Protein AF-A0A4V4HAI4-F1 (afdb_monomer_lite)

Structure (mmCIF, N/CA/C/O backbone):
data_AF-A0A4V4HAI4-F1
#
_entry.id   AF-A0A4V4HAI4-F1
#
loop_
_atom_site.group_PDB
_atom_site.id
_atom_site.type_symbol
_atom_site.label_atom_id
_atom_site.label_alt_id
_atom_site.label_comp_id
_atom_site.label_asym_id
_atom_site.label_entity_id
_atom_site.label_seq_id
_atom_site.pdbx_PDB_ins_code
_atom_site.Cartn_x
_atom_site.Cartn_y
_atom_site.Cartn_z
_atom_site.occupancy
_atom_site.B_iso_or_equiv
_atom_site.auth_seq_id
_atom_site.auth_comp_id
_atom_site.auth_asym_id
_atom_site.auth_atom_id
_atom_site.pdbx_PDB_model_num
ATOM 1 N N . GLN A 1 1 ? 7.744 -12.155 -14.439 1.00 69.25 1 GLN A N 1
ATOM 2 C CA . GLN A 1 1 ? 7.170 -10.797 -14.493 1.00 69.25 1 GLN A CA 1
ATOM 3 C C . GLN A 1 1 ? 6.547 -10.497 -13.142 1.00 69.25 1 GLN A C 1
ATOM 5 O O . GLN A 1 1 ? 5.949 -11.398 -12.563 1.00 69.25 1 GLN A O 1
ATOM 10 N N . ILE A 1 2 ? 6.754 -9.289 -12.624 1.00 81.81 2 ILE A N 1
ATOM 11 C CA . ILE A 1 2 ? 6.039 -8.777 -11.448 1.00 81.81 2 ILE A CA 1
ATOM 12 C C . ILE A 1 2 ? 4.743 -8.145 -11.973 1.00 81.81 2 ILE A C 1
ATOM 14 O O . ILE A 1 2 ? 4.735 -7.651 -13.093 1.00 81.81 2 ILE A O 1
ATOM 18 N N . LEU A 1 3 ? 3.642 -8.249 -11.226 1.00 88.69 3 LEU A N 1
ATOM 19 C CA . LEU A 1 3 ? 2.324 -7.749 -11.652 1.00 88.69 3 LEU A CA 1
ATOM 20 C C . LEU A 1 3 ? 1.808 -6.616 -10.767 1.00 88.69 3 LEU A C 1
ATOM 22 O O . LEU A 1 3 ? 1.019 -5.800 -11.219 1.00 88.69 3 LEU A O 1
ATOM 26 N N . ALA A 1 4 ? 2.214 -6.595 -9.501 1.00 91.75 4 ALA A N 1
ATOM 27 C CA . ALA A 1 4 ? 1.801 -5.606 -8.522 1.00 91.75 4 ALA A CA 1
ATOM 28 C C . ALA A 1 4 ? 2.776 -5.599 -7.340 1.00 91.75 4 ALA A C 1
ATOM 30 O O . ALA A 1 4 ? 3.508 -6.572 -7.124 1.00 91.75 4 ALA A O 1
ATOM 31 N N . ILE A 1 5 ? 2.750 -4.523 -6.559 1.00 91.94 5 ILE A N 1
ATOM 32 C CA . ILE A 1 5 ? 3.568 -4.340 -5.358 1.00 91.94 5 ILE A CA 1
ATOM 33 C C . ILE A 1 5 ? 2.630 -4.168 -4.165 1.00 91.94 5 ILE A C 1
ATOM 35 O O . ILE A 1 5 ? 1.814 -3.249 -4.137 1.00 91.94 5 ILE A O 1
ATOM 39 N N . ALA A 1 6 ? 2.740 -5.061 -3.180 1.00 94.31 6 ALA A N 1
ATOM 40 C CA . ALA A 1 6 ? 1.978 -4.973 -1.941 1.00 94.31 6 ALA A CA 1
ATOM 41 C C . ALA A 1 6 ? 2.750 -4.180 -0.877 1.00 94.31 6 ALA A C 1
ATOM 43 O O . ALA A 1 6 ? 3.908 -4.490 -0.603 1.00 94.31 6 ALA A O 1
ATOM 44 N N . MET A 1 7 ? 2.107 -3.190 -0.256 1.00 94.56 7 MET A N 1
ATOM 45 C CA . MET A 1 7 ? 2.723 -2.329 0.764 1.00 94.56 7 MET A CA 1
ATOM 46 C C . MET A 1 7 ? 1.700 -1.796 1.774 1.00 94.56 7 MET A C 1
ATOM 48 O O . MET A 1 7 ? 0.492 -1.868 1.545 1.00 94.56 7 MET A O 1
ATOM 52 N N . ASP A 1 8 ? 2.147 -1.296 2.924 1.00 94.38 8 ASP A N 1
ATOM 53 C CA . ASP A 1 8 ? 1.260 -0.695 3.923 1.00 94.38 8 ASP A CA 1
ATOM 54 C C . ASP A 1 8 ? 0.702 0.673 3.473 1.00 94.38 8 ASP A C 1
ATOM 56 O O . ASP A 1 8 ? 1.108 1.233 2.457 1.00 94.38 8 ASP A O 1
ATOM 60 N N . ASN A 1 9 ? -0.301 1.205 4.179 1.00 91.31 9 ASN A N 1
ATOM 61 C CA . ASN A 1 9 ? -0.932 2.482 3.818 1.00 91.31 9 ASN A CA 1
ATOM 62 C C . ASN A 1 9 ? -0.235 3.646 4.544 1.00 91.31 9 ASN A C 1
ATOM 64 O O . ASN A 1 9 ? -0.837 4.319 5.383 1.00 91.31 9 ASN A O 1
ATOM 68 N N . ALA A 1 10 ? 1.046 3.841 4.238 1.00 92.75 10 ALA A N 1
ATOM 69 C CA . ALA A 1 10 ? 1.879 4.922 4.756 1.00 92.75 10 ALA A CA 1
ATOM 70 C C . ALA A 1 10 ? 2.211 5.923 3.640 1.00 92.75 10 ALA A C 1
ATOM 72 O O . ALA A 1 10 ? 2.510 5.515 2.525 1.00 92.75 10 ALA A O 1
ATOM 73 N N . SER A 1 11 ? 2.224 7.227 3.925 1.00 92.94 11 SER A N 1
ATOM 74 C CA . SER A 1 11 ? 2.455 8.263 2.900 1.00 92.94 11 SER A CA 1
ATOM 75 C C . SER A 1 11 ? 3.841 8.195 2.247 1.00 92.94 11 SER A C 1
ATOM 77 O O . SER A 1 11 ? 4.019 8.617 1.111 1.00 92.94 11 SER A O 1
ATOM 79 N N . ASN A 1 12 ? 4.840 7.630 2.931 1.00 94.50 12 ASN A N 1
ATOM 80 C CA . ASN A 1 12 ? 6.171 7.398 2.356 1.00 94.50 12 ASN A CA 1
ATOM 81 C C . ASN A 1 12 ? 6.123 6.467 1.133 1.00 94.50 12 ASN A C 1
ATOM 83 O O . ASN A 1 12 ? 6.960 6.573 0.236 1.00 94.50 12 ASN A O 1
ATOM 87 N N . ASN A 1 13 ? 5.124 5.585 1.087 1.00 94.62 13 ASN A N 1
ATOM 88 C CA . ASN A 1 13 ? 4.903 4.675 -0.025 1.00 94.62 13 ASN A CA 1
ATOM 89 C C . ASN A 1 13 ? 4.387 5.402 -1.267 1.00 94.62 13 ASN A C 1
ATOM 91 O O . ASN A 1 13 ? 4.678 4.971 -2.380 1.00 94.62 13 ASN A O 1
ATOM 95 N N . ASP A 1 14 ? 3.698 6.529 -1.090 1.00 93.56 14 ASP A N 1
ATOM 96 C CA . ASP A 1 14 ? 3.246 7.363 -2.201 1.00 93.56 14 ASP A CA 1
ATOM 97 C C . ASP A 1 14 ? 4.451 7.999 -2.908 1.00 93.56 14 ASP A C 1
ATOM 99 O O . ASP A 1 14 ? 4.564 7.927 -4.130 1.00 93.56 14 ASP A O 1
ATOM 103 N N . THR A 1 15 ? 5.412 8.530 -2.141 1.00 94.62 15 THR A N 1
ATOM 104 C CA . THR A 1 15 ? 6.683 9.040 -2.687 1.00 94.62 15 THR A CA 1
ATOM 105 C C . THR A 1 15 ? 7.471 7.935 -3.386 1.00 94.62 15 THR A C 1
ATOM 107 O O . THR A 1 15 ? 7.963 8.127 -4.493 1.00 94.62 15 THR A O 1
ATOM 110 N N . MET A 1 16 ? 7.554 6.749 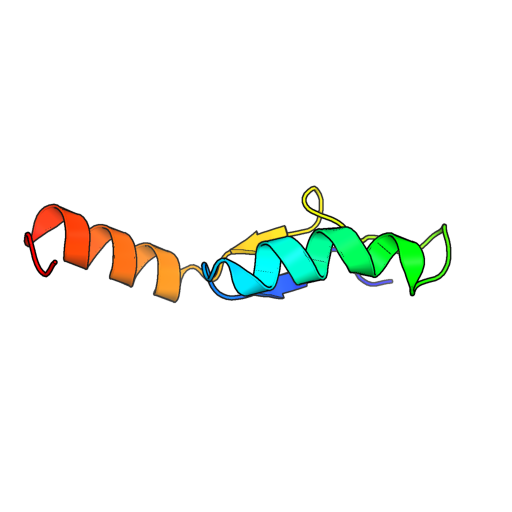-2.777 1.00 94.50 16 MET A N 1
ATOM 111 C CA . MET A 1 16 ? 8.235 5.604 -3.383 1.00 94.50 16 MET A CA 1
ATOM 112 C C . MET A 1 16 ? 7.641 5.253 -4.760 1.00 94.50 16 MET A C 1
ATOM 114 O O . MET A 1 16 ? 8.386 5.015 -5.708 1.00 94.50 16 MET A O 1
ATOM 118 N N . LEU A 1 17 ? 6.310 5.251 -4.891 1.00 94.69 17 LEU A N 1
ATOM 119 C CA . LEU A 1 17 ? 5.625 4.946 -6.152 1.00 94.69 17 LEU A CA 1
ATOM 120 C C . LEU A 1 17 ? 5.793 6.031 -7.218 1.00 94.69 17 LEU A C 1
ATOM 122 O O . LEU A 1 17 ? 5.761 5.700 -8.401 1.00 94.69 17 LEU A O 1
ATOM 126 N N . GLN A 1 18 ? 5.980 7.292 -6.823 1.00 93.88 18 GLN A N 1
ATOM 127 C CA . GLN A 1 18 ? 6.282 8.385 -7.752 1.00 93.88 18 GLN A CA 1
ATOM 128 C C . GLN A 1 18 ? 7.702 8.291 -8.319 1.00 93.88 18 GLN A C 1
ATOM 130 O O . GLN A 1 18 ? 7.914 8.621 -9.483 1.00 93.88 18 GLN A O 1
ATOM 135 N N . GLU A 1 19 ? 8.657 7.803 -7.524 1.00 94.94 19 GLU A N 1
ATOM 136 C CA . GLU A 1 19 ? 10.063 7.715 -7.931 1.00 94.94 19 GLU A CA 1
ATOM 137 C C . GLU A 1 19 ? 10.422 6.408 -8.645 1.00 94.94 19 GLU A C 1
ATOM 139 O O . GLU A 1 19 ? 11.323 6.386 -9.483 1.00 94.94 19 GLU A O 1
ATOM 144 N N . LEU A 1 20 ? 9.715 5.310 -8.366 1.00 93.69 20 LEU A N 1
ATOM 145 C CA . LEU A 1 20 ? 9.980 4.006 -8.987 1.00 93.69 20 LEU A CA 1
ATOM 146 C C . LEU A 1 20 ? 10.043 4.032 -10.531 1.00 93.69 20 LEU A C 1
ATOM 148 O O . LEU A 1 20 ? 10.964 3.419 -11.073 1.00 93.69 20 LEU A O 1
ATOM 152 N N . PRO A 1 21 ? 9.140 4.734 -11.250 1.00 92.44 21 PRO A N 1
ATOM 153 C CA . PRO A 1 21 ? 9.210 4.868 -12.707 1.00 92.44 21 PRO A CA 1
ATOM 154 C C . PRO A 1 21 ? 10.494 5.539 -13.219 1.00 92.44 21 PRO A C 1
ATOM 156 O O . PRO A 1 21 ? 10.899 5.281 -14.348 1.00 92.44 21 PRO A O 1
ATOM 159 N N . ASN A 1 22 ? 11.145 6.377 -12.402 1.00 94.38 22 ASN A N 1
ATOM 160 C CA . ASN A 1 22 ? 12.398 7.054 -12.759 1.00 94.38 22 ASN A CA 1
ATOM 161 C C . ASN A 1 22 ? 13.633 6.164 -12.538 1.00 94.38 22 ASN A C 1
ATOM 163 O O . ASN A 1 22 ? 14.698 6.430 -13.094 1.00 94.38 22 ASN A O 1
ATOM 167 N N . LEU A 1 23 ? 13.512 5.137 -11.692 1.00 94.62 23 LEU A N 1
ATOM 168 C CA . LEU A 1 23 ? 14.621 4.285 -11.253 1.00 94.62 23 LEU A CA 1
ATOM 169 C C . LEU A 1 23 ? 14.644 2.917 -11.941 1.00 94.62 23 LEU A C 1
ATOM 171 O O . LEU A 1 23 ? 15.663 2.226 -11.901 1.00 94.62 23 LEU A O 1
ATOM 175 N N . LEU A 1 24 ? 13.524 2.508 -12.533 1.00 92.06 24 LEU A N 1
ATOM 176 C CA . LEU A 1 24 ? 13.353 1.193 -13.137 1.00 92.06 24 LEU A CA 1
ATOM 177 C C . LEU A 1 24 ? 13.230 1.275 -14.663 1.00 92.06 24 LEU A C 1
ATOM 179 O O . LEU A 1 24 ? 12.940 2.338 -15.212 1.00 92.06 24 LEU A O 1
ATOM 183 N N . PRO A 1 25 ? 13.460 0.151 -15.365 1.00 92.75 25 PRO A N 1
ATOM 184 C CA . PRO A 1 25 ? 13.217 0.058 -16.799 1.00 92.75 25 PRO A CA 1
ATOM 185 C C . PRO A 1 25 ? 11.801 0.508 -17.179 1.00 92.75 25 PRO A C 1
ATOM 187 O O . PRO A 1 25 ? 10.851 0.282 -16.433 1.00 92.75 25 PRO A O 1
ATOM 190 N N . SER A 1 26 ? 11.645 1.114 -18.357 1.00 88.62 26 SER A N 1
ATOM 191 C CA . SER A 1 26 ? 10.362 1.677 -18.811 1.00 88.62 26 SER A CA 1
ATOM 192 C C . SER A 1 26 ? 9.254 0.636 -19.017 1.00 88.62 26 SER A C 1
ATOM 194 O O . SER A 1 26 ? 8.086 0.998 -19.118 1.00 88.62 26 SER A O 1
ATOM 196 N N . ASP A 1 27 ? 9.608 -0.645 -19.097 1.00 89.19 27 ASP A N 1
ATOM 197 C CA . ASP A 1 27 ? 8.699 -1.790 -19.176 1.00 89.19 27 ASP A CA 1
ATOM 198 C C . ASP A 1 27 ? 8.336 -2.375 -17.798 1.00 89.19 27 ASP A C 1
ATOM 200 O O . ASP A 1 27 ? 7.571 -3.340 -17.711 1.00 89.19 27 ASP A O 1
ATOM 204 N N . ALA A 1 28 ? 8.859 -1.805 -16.709 1.00 89.12 28 ALA A N 1
ATOM 205 C CA . ALA A 1 28 ? 8.514 -2.222 -15.361 1.00 89.12 28 ALA A CA 1
ATOM 206 C C . ALA A 1 28 ? 7.068 -1.830 -15.009 1.00 89.12 28 ALA A C 1
ATOM 208 O O . ALA A 1 28 ? 6.627 -0.699 -15.197 1.00 89.12 28 ALA A O 1
ATOM 209 N N . THR A 1 29 ? 6.331 -2.772 -14.426 1.00 91.69 29 THR A N 1
ATOM 210 C CA . THR A 1 29 ? 4.967 -2.577 -13.915 1.00 91.69 29 THR A CA 1
ATOM 211 C C . THR A 1 29 ? 5.010 -1.881 -12.554 1.00 91.69 29 THR A C 1
ATOM 213 O O . THR A 1 29 ? 5.012 -2.538 -11.506 1.00 91.69 29 THR A O 1
ATOM 216 N N . VAL A 1 30 ? 5.137 -0.556 -12.565 1.00 92.44 30 VAL A N 1
ATOM 217 C CA . VAL A 1 30 ? 5.341 0.261 -11.361 1.00 92.44 30 VAL A CA 1
ATOM 218 C C . VAL A 1 30 ? 4.497 1.528 -11.369 1.00 92.44 30 VAL A C 1
ATOM 220 O O . VAL A 1 30 ? 3.933 1.907 -12.391 1.00 92.44 30 VAL A O 1
ATOM 223 N N . GLY A 1 31 ? 4.404 2.176 -10.210 1.00 89.00 31 GLY A N 1
ATOM 224 C CA . GLY A 1 31 ? 3.515 3.312 -9.983 1.00 89.00 31 GLY A CA 1
ATOM 225 C C . GLY A 1 31 ? 2.208 2.904 -9.304 1.00 89.00 31 GLY A C 1
ATOM 226 O O . GLY A 1 31 ? 1.994 1.739 -8.956 1.00 89.00 31 GLY A O 1
ATOM 227 N N . SER A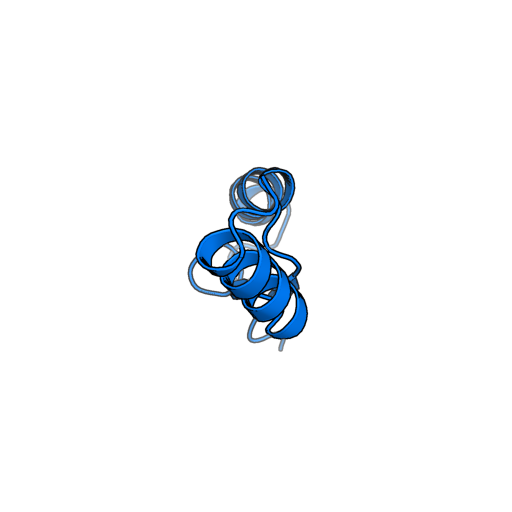 1 32 ? 1.339 3.888 -9.081 1.00 91.00 32 SER A N 1
ATOM 228 C CA . SER A 1 32 ? 0.106 3.729 -8.298 1.00 91.00 32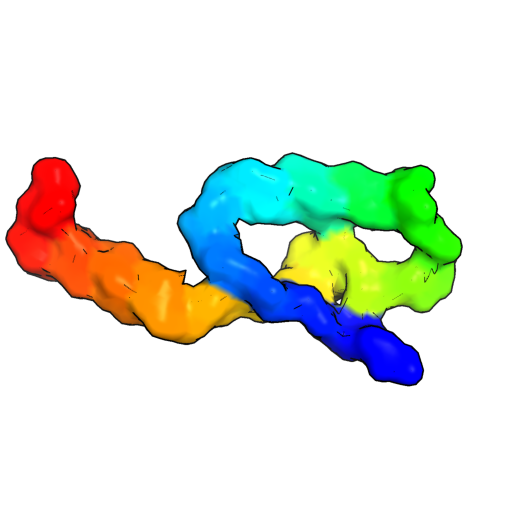 SER A CA 1
ATOM 229 C C . SER A 1 32 ? -0.868 2.704 -8.877 1.00 91.00 32 SER A C 1
ATOM 231 O O . SER A 1 32 ? -1.564 2.039 -8.115 1.00 91.00 32 SER A O 1
ATOM 233 N N . ASP A 1 33 ? -0.879 2.521 -10.197 1.00 91.44 33 ASP A N 1
ATOM 234 C CA . ASP A 1 33 ? -1.785 1.583 -10.876 1.00 91.44 33 ASP A CA 1
ATOM 235 C C . ASP A 1 33 ? -1.482 0.114 -10.540 1.00 91.44 33 ASP A C 1
ATOM 237 O O . ASP A 1 33 ? -2.346 -0.753 -10.668 1.00 91.44 33 ASP A O 1
ATOM 241 N N . TYR A 1 34 ? -0.268 -0.161 -10.054 1.00 93.38 34 TYR A N 1
ATOM 242 C CA . TYR A 1 34 ? 0.202 -1.491 -9.668 1.00 93.38 34 TYR A CA 1
ATOM 243 C C . TYR A 1 34 ? 0.335 -1.647 -8.143 1.00 93.38 34 TYR A C 1
ATOM 245 O O . TYR A 1 34 ? 0.893 -2.637 -7.662 1.00 93.38 34 TYR A O 1
ATOM 253 N N . GLN A 1 35 ? -0.165 -0.683 -7.362 1.00 94.62 35 GLN A N 1
ATOM 254 C CA . GLN A 1 35 ? -0.117 -0.717 -5.902 1.00 94.62 35 GLN A CA 1
ATOM 255 C C . GLN A 1 35 ? -1.257 -1.564 -5.320 1.00 94.62 35 GLN A C 1
ATOM 257 O O . GLN A 1 35 ? -2.439 -1.290 -5.526 1.00 94.62 35 GLN A O 1
ATOM 262 N N . ILE A 1 36 ? -0.904 -2.530 -4.473 1.00 95.19 36 ILE A N 1
ATOM 263 C CA . ILE A 1 36 ? -1.838 -3.222 -3.582 1.00 95.19 36 ILE A CA 1
ATOM 264 C C . ILE A 1 36 ? -1.583 -2.739 -2.155 1.00 95.19 36 ILE A C 1
ATOM 266 O O . ILE A 1 36 ? -0.473 -2.831 -1.633 1.00 95.19 36 ILE A O 1
ATOM 270 N N . ARG A 1 37 ? -2.626 -2.251 -1.483 1.00 94.62 37 ARG A N 1
ATOM 271 C CA . ARG A 1 37 ? -2.528 -1.871 -0.069 1.00 94.62 37 ARG A CA 1
ATOM 272 C C . ARG A 1 37 ? -2.723 -3.083 0.836 1.00 94.62 37 ARG A C 1
ATOM 274 O O . ARG A 1 37 ? -3.599 -3.914 0.606 1.00 94.62 37 ARG A O 1
ATOM 281 N N . CYS A 1 38 ? -1.911 -3.173 1.884 1.00 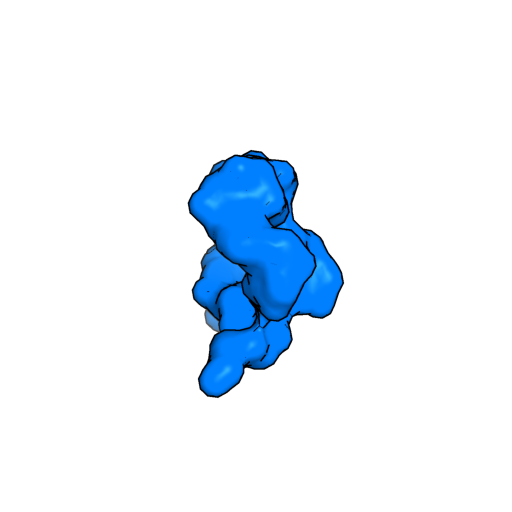95.94 38 CYS A N 1
ATOM 282 C CA . CYS A 1 38 ? -1.938 -4.270 2.841 1.00 95.94 38 CYS A CA 1
ATOM 283 C C . CYS A 1 38 ? -3.300 -4.340 3.539 1.00 95.94 38 CYS A C 1
ATOM 285 O O . CYS A 1 38 ? -3.667 -3.443 4.300 1.00 95.94 38 CYS A O 1
ATOM 287 N N . PHE A 1 39 ? -4.021 -5.441 3.321 1.00 95.00 39 PHE A N 1
ATOM 288 C CA . PHE A 1 39 ? -5.356 -5.655 3.878 1.00 95.00 39 PHE A CA 1
ATOM 289 C C . PHE A 1 39 ? -5.395 -5.480 5.403 1.00 95.00 39 PHE A C 1
ATOM 291 O O . PHE A 1 39 ? -6.256 -4.774 5.923 1.00 95.00 39 PHE A O 1
ATOM 298 N N . GLY A 1 40 ? -4.417 -6.041 6.123 1.00 95.06 40 GLY A N 1
ATOM 299 C CA . GLY A 1 40 ? -4.330 -5.900 7.579 1.00 95.06 40 GLY A CA 1
ATOM 300 C C . GLY A 1 40 ? -4.156 -4.447 8.031 1.00 95.06 40 GLY A C 1
ATOM 301 O O . GLY A 1 40 ? -4.778 -4.021 9.003 1.00 95.06 40 GLY A O 1
ATOM 302 N N . HIS A 1 41 ? -3.373 -3.652 7.295 1.00 92.25 41 HIS A N 1
ATOM 303 C CA . HIS A 1 41 ? -3.203 -2.235 7.607 1.00 92.25 41 HIS A CA 1
ATOM 304 C C . HIS A 1 41 ? -4.499 -1.450 7.360 1.00 92.25 41 HIS A C 1
ATOM 306 O O . HIS A 1 41 ? -4.870 -0.609 8.178 1.00 92.25 41 HIS A O 1
ATOM 312 N N . ILE A 1 42 ? -5.229 -1.763 6.286 1.00 95.88 42 ILE A N 1
ATOM 313 C CA . ILE A 1 42 ? -6.544 -1.166 6.023 1.00 95.88 42 ILE A CA 1
ATOM 314 C C . ILE A 1 42 ? -7.531 -1.496 7.149 1.00 95.88 42 ILE A C 1
ATOM 316 O O . ILE A 1 42 ? -8.179 -0.584 7.659 1.00 95.88 42 ILE A O 1
ATOM 320 N N . LEU A 1 43 ? -7.598 -2.750 7.610 1.00 95.88 43 LEU A N 1
ATOM 321 C CA . LEU A 1 43 ? -8.452 -3.128 8.744 1.00 95.88 43 LEU A CA 1
ATOM 322 C C . LEU A 1 43 ? -8.095 -2.372 10.030 1.00 95.88 43 LEU A C 1
ATOM 324 O O . LEU A 1 43 ? -8.987 -1.924 10.752 1.00 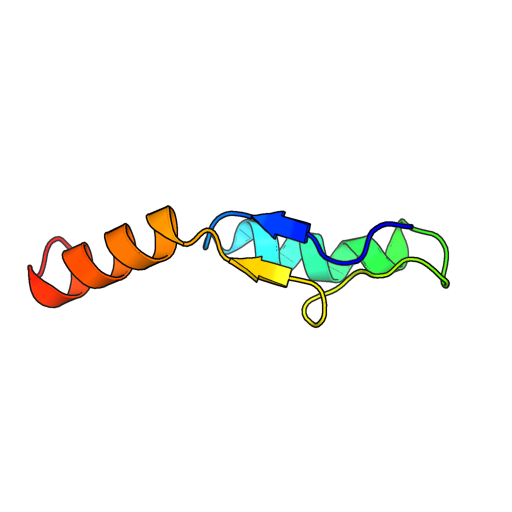95.88 43 LEU A O 1
ATOM 328 N N . ASN A 1 44 ? -6.804 -2.190 10.307 1.00 93.38 44 ASN A N 1
ATOM 329 C CA . ASN A 1 44 ? -6.344 -1.391 11.440 1.00 93.38 44 ASN A CA 1
ATOM 330 C C . ASN A 1 44 ? -6.799 0.076 11.326 1.00 93.38 44 ASN A C 1
ATOM 332 O O . ASN A 1 44 ? -7.320 0.624 12.296 1.00 93.38 44 ASN A O 1
ATOM 336 N N . LEU A 1 45 ? -6.669 0.704 10.152 1.00 93.12 45 LEU A N 1
ATOM 337 C CA . LEU A 1 45 ? -7.131 2.082 9.932 1.00 93.12 45 LEU A CA 1
ATOM 338 C C . LEU A 1 45 ? -8.649 2.220 10.078 1.00 93.12 45 LEU A C 1
ATOM 340 O O . LEU A 1 45 ? -9.118 3.130 10.760 1.00 93.12 45 LEU A O 1
ATOM 344 N N . VAL A 1 46 ? -9.407 1.290 9.495 1.00 95.44 46 VAL A N 1
ATOM 345 C CA . VAL A 1 46 ? -10.866 1.205 9.643 1.00 95.44 46 VAL A CA 1
ATOM 346 C C . VAL A 1 46 ? -11.242 1.111 11.123 1.00 95.44 46 VAL A C 1
ATOM 348 O O . VAL A 1 46 ? -12.059 1.890 11.608 1.00 95.44 46 VAL A O 1
ATOM 351 N N . THR A 1 47 ? -10.599 0.213 11.868 1.00 95.69 47 THR A N 1
ATOM 352 C CA . THR A 1 47 ? -10.865 0.016 13.300 1.00 95.69 47 THR A CA 1
ATOM 353 C C . THR A 1 47 ? -10.586 1.284 14.102 1.00 95.69 47 THR A C 1
ATOM 355 O O . THR A 1 47 ? -11.432 1.708 14.890 1.00 95.69 47 THR A O 1
ATOM 358 N N . LYS A 1 48 ? -9.442 1.940 13.867 1.00 93.88 48 LYS A N 1
ATOM 359 C CA . LYS A 1 48 ? -9.112 3.221 14.511 1.00 93.88 48 LYS A CA 1
ATOM 360 C C . LYS A 1 48 ? -10.153 4.302 14.203 1.00 93.88 48 LYS A C 1
ATOM 362 O O . LYS A 1 48 ? -10.532 5.036 15.112 1.00 93.88 48 LYS A O 1
ATOM 367 N N . ALA A 1 49 ? -10.674 4.346 12.976 1.00 93.38 49 ALA A N 1
ATOM 368 C CA . ALA A 1 49 ? -11.700 5.308 12.580 1.00 93.38 49 ALA A CA 1
ATOM 369 C C . ALA A 1 49 ? -13.052 5.093 13.254 1.00 93.38 49 ALA A C 1
ATOM 371 O O . ALA A 1 49 ? -13.645 6.052 13.750 1.00 93.38 49 ALA A O 1
ATOM 372 N N . TYR A 1 50 ? -13.518 3.850 13.331 1.00 94.69 50 TYR A N 1
ATOM 373 C CA . TYR A 1 50 ? -14.802 3.549 13.964 1.00 94.69 50 TYR A CA 1
ATOM 374 C C . TYR A 1 50 ? -14.749 3.619 15.492 1.00 94.69 50 TYR A C 1
ATOM 376 O O . TYR A 1 50 ? -15.717 4.050 16.116 1.00 94.69 50 TYR A O 1
ATOM 384 N N . LEU A 1 51 ? -13.621 3.248 16.100 1.00 95.06 51 LEU A N 1
ATOM 385 C CA . LEU A 1 51 ? -13.446 3.292 17.554 1.00 95.06 51 LEU A CA 1
ATOM 386 C C . LEU A 1 51 ? -12.952 4.654 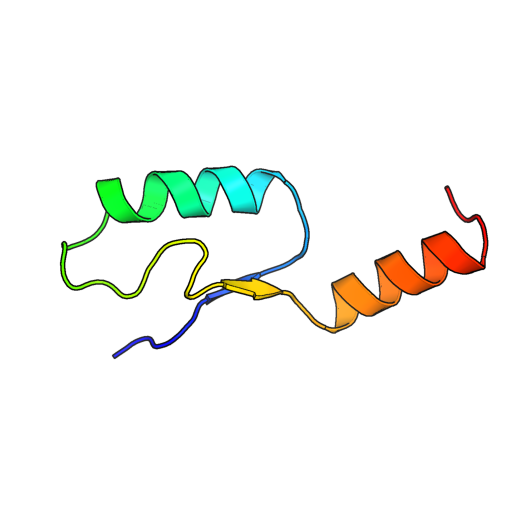18.070 1.00 95.06 51 LEU A C 1
ATOM 388 O O . LEU A 1 51 ? -12.732 4.791 19.270 1.00 95.06 51 LEU A O 1
ATOM 392 N N . LYS A 1 52 ? -12.790 5.656 17.188 1.00 79.44 52 LYS A N 1
ATOM 393 C CA . LYS A 1 52 ? -12.195 6.972 17.496 1.00 79.44 52 LYS A CA 1
ATOM 394 C C . LYS A 1 52 ? -10.847 6.857 18.217 1.00 79.44 52 LYS A C 1
ATOM 396 O O . LYS A 1 52 ? -10.554 7.626 19.125 1.00 79.44 52 LYS A O 1
ATOM 401 N N . LEU A 1 53 ? -10.030 5.885 17.824 1.00 71.88 53 LEU A N 1
ATOM 402 C CA . LEU A 1 53 ? -8.727 5.623 18.438 1.00 71.88 53 LEU A CA 1
ATOM 403 C C . LEU A 1 53 ? -7.628 6.557 17.880 1.00 71.88 53 LEU A C 1
ATOM 405 O O . LEU A 1 53 ? -6.493 6.122 17.673 1.00 71.88 53 LEU A O 1
ATOM 409 N N . PHE A 1 54 ? -7.996 7.805 17.579 1.00 59.81 54 PHE A N 1
ATOM 410 C CA . PHE A 1 54 ? -7.146 8.835 16.982 1.00 59.81 54 PHE A CA 1
ATOM 411 C C . PHE A 1 54 ? -6.785 9.910 17.999 1.00 59.81 54 PHE A C 1
ATOM 413 O O . PHE A 1 54 ? -7.701 10.348 18.731 1.00 59.81 54 PHE A O 1
#

pLDDT: mean 91.39, std 6.77, range [59.81, 95.94]

Foldseek 3Di:
DQQADEDEPDVVVQVVQVCVCVVDDVPDNTHPVRYDHDPVNVVVVVCCVVVVVD

Organism: Dendrothele bispora (strain CBS 962.96) (NCBI:txid1314807)

Radius of gyration: 13.83 Å; chains: 1; bounding box: 29×20×38 Å

Secondary structure (DSSP, 8-state):
----EEE-S-HHHHHHHHHHHHHS-TTS--SGGGEEE-HHHHHHHHHHHHTT--

Sequence (54 aa):
QILAIAMDNASNNDTMLQELPNLLPSDATVGSDYQIRCFGHILNLVTKAYLKLF